Protein AF-A0A2V7MKK6-F1 (afdb_monomer)

Nearest PDB structures (foldseek):
  3s1t-assembly1_B  TM=5.016E-01  e=1.139E-01  Mycobacterium tuberculosis H37Rv
  3ab2-assembly2_G  TM=5.282E-01  e=2.142E-01  Corynebacterium glutamicum
  6u9d-assembly2_W-2  TM=5.245E-01  e=4.027E-01  Saccharomyces cerevisiae
  3aaw-assembly1_A  TM=5.359E-01  e=7.107E-01  Corynebacterium glutamicum
  6u9d-assembly2_S-2  TM=5.474E-01  e=1.038E+00  Saccharomyces cerevisiae

Structure (mmCIF, N/CA/C/O backbone):
data_AF-A0A2V7MKK6-F1
#
_entry.id   AF-A0A2V7MKK6-F1
#
loop_
_atom_site.group_PDB
_atom_site.id
_atom_site.type_symbol
_atom_site.label_atom_id
_atom_site.label_alt_id
_atom_site.label_comp_id
_atom_site.label_asym_id
_atom_site.label_entity_id
_atom_site.label_seq_id
_atom_site.pdbx_PDB_ins_code
_atom_site.Cartn_x
_atom_site.Cartn_y
_atom_site.Cartn_z
_atom_site.occupancy
_atom_site.B_iso_or_equiv
_atom_site.auth_seq_id
_atom_site.auth_comp_id
_atom_site.auth_asym_id
_atom_site.auth_atom_id
_atom_site.pdbx_PDB_model_num
ATOM 1 N N . MET A 1 1 ? 7.429 -1.732 -25.857 1.00 50.38 1 MET A N 1
ATOM 2 C CA . MET A 1 1 ? 7.903 -0.981 -24.676 1.00 50.38 1 MET A CA 1
ATOM 3 C C . MET A 1 1 ? 8.772 -1.949 -23.902 1.00 50.38 1 MET A C 1
ATOM 5 O O . MET A 1 1 ? 8.297 -3.064 -23.723 1.00 50.38 1 MET A O 1
ATOM 9 N N . PRO A 1 2 ? 10.035 -1.635 -23.574 1.00 46.78 2 PRO A N 1
ATOM 10 C CA . PRO A 1 2 ? 10.818 -2.548 -22.750 1.00 46.78 2 PRO A CA 1
ATOM 11 C C . PRO A 1 2 ? 10.066 -2.732 -21.430 1.00 46.78 2 PRO A C 1
ATOM 13 O O . PRO A 1 2 ? 9.584 -1.742 -20.878 1.00 46.78 2 PRO A O 1
ATOM 16 N N . ASP A 1 3 ? 9.903 -3.978 -20.985 1.00 55.31 3 ASP A N 1
ATOM 17 C CA . ASP A 1 3 ? 9.381 -4.297 -19.657 1.00 55.31 3 ASP A CA 1
ATOM 18 C C . ASP A 1 3 ? 10.113 -3.425 -18.638 1.00 55.31 3 ASP A C 1
ATOM 20 O O . ASP A 1 3 ? 11.319 -3.573 -18.428 1.00 55.31 3 ASP A O 1
ATOM 24 N N . ALA A 1 4 ? 9.413 -2.447 -18.063 1.00 63.66 4 ALA A N 1
ATOM 25 C CA . ALA A 1 4 ? 10.000 -1.614 -17.034 1.00 63.66 4 ALA A CA 1
ATOM 26 C C . ALA A 1 4 ? 10.360 -2.541 -15.868 1.00 63.66 4 ALA A C 1
ATOM 28 O O . ALA A 1 4 ? 9.480 -3.200 -15.312 1.00 63.66 4 ALA A O 1
ATOM 29 N N . VAL A 1 5 ? 11.654 -2.638 -15.541 1.00 82.38 5 VAL A N 1
ATOM 30 C CA . VAL A 1 5 ? 12.153 -3.547 -14.501 1.00 82.38 5 VAL A CA 1
ATOM 31 C C . VAL A 1 5 ? 11.409 -3.254 -13.201 1.00 82.38 5 VAL A C 1
ATOM 33 O O . VAL A 1 5 ? 11.551 -2.179 -12.614 1.00 82.38 5 VAL A O 1
ATOM 36 N N . LYS A 1 6 ? 10.588 -4.210 -12.760 1.00 87.38 6 LYS A N 1
ATOM 37 C CA . LYS A 1 6 ? 9.812 -4.073 -11.530 1.00 87.38 6 LYS A CA 1
ATOM 38 C C . LYS A 1 6 ? 10.690 -4.416 -10.339 1.00 87.38 6 LYS A C 1
ATOM 40 O O . LYS A 1 6 ? 11.368 -5.441 -10.321 1.00 87.38 6 LYS A O 1
ATOM 45 N N . SER A 1 7 ? 10.662 -3.554 -9.334 1.00 91.56 7 SER A N 1
ATOM 46 C CA . SER A 1 7 ? 11.331 -3.789 -8.055 1.00 91.56 7 SER A CA 1
ATOM 47 C C . SER A 1 7 ? 10.334 -4.313 -7.031 1.00 91.56 7 SER A C 1
ATOM 49 O O . SER A 1 7 ? 9.142 -4.008 -7.110 1.00 91.56 7 SER A O 1
ATOM 51 N N . ARG A 1 8 ? 10.821 -5.097 -6.065 1.00 92.94 8 ARG A N 1
ATOM 52 C CA . ARG A 1 8 ? 10.021 -5.559 -4.928 1.00 92.94 8 ARG A CA 1
ATOM 53 C C . ARG A 1 8 ? 9.957 -4.479 -3.852 1.00 92.94 8 ARG A C 1
ATOM 55 O O . ARG A 1 8 ? 10.975 -3.877 -3.508 1.00 92.94 8 ARG A O 1
ATOM 62 N N . TYR A 1 9 ? 8.770 -4.290 -3.289 1.00 93.62 9 TYR A N 1
ATOM 63 C CA . TYR A 1 9 ? 8.512 -3.310 -2.243 1.00 93.62 9 TYR A CA 1
ATOM 64 C C . TYR A 1 9 ? 7.686 -3.892 -1.099 1.00 93.62 9 TYR A C 1
ATOM 66 O O . TYR A 1 9 ? 6.809 -4.737 -1.304 1.00 93.62 9 TYR A O 1
ATOM 74 N N . VAL A 1 10 ? 7.929 -3.358 0.097 1.00 94.81 10 VAL A N 1
ATOM 75 C CA . VAL A 1 10 ? 6.935 -3.299 1.169 1.00 94.81 10 VAL A CA 1
ATOM 76 C C . VAL A 1 10 ? 6.171 -1.989 0.999 1.00 94.81 10 VAL A C 1
ATOM 78 O O . VAL A 1 10 ? 6.765 -0.915 0.915 1.00 94.81 10 VAL A O 1
ATOM 81 N N . ILE A 1 11 ? 4.849 -2.075 0.922 1.00 95.75 11 ILE A N 1
ATOM 82 C CA . ILE A 1 11 ? 3.971 -0.938 0.650 1.00 95.75 11 ILE A CA 1
ATOM 83 C C . ILE A 1 11 ? 3.160 -0.679 1.911 1.00 95.75 11 ILE A C 1
ATOM 85 O O . ILE A 1 11 ? 2.370 -1.529 2.321 1.00 95.75 11 ILE A O 1
ATOM 89 N N . GLN A 1 12 ? 3.361 0.479 2.533 1.00 95.88 12 GLN A N 1
ATOM 90 C CA . GLN A 1 12 ? 2.568 0.916 3.676 1.00 95.88 12 GLN A CA 1
ATOM 91 C C . GLN A 1 12 ? 1.304 1.629 3.204 1.00 95.88 12 GLN A C 1
ATOM 93 O O . GLN A 1 12 ? 1.347 2.424 2.265 1.00 95.88 12 GLN A O 1
ATOM 98 N N . LEU A 1 13 ? 0.214 1.385 3.926 1.00 95.69 13 LEU A N 1
ATOM 99 C CA . LEU A 1 13 ? -1.063 2.068 3.804 1.00 95.69 13 LEU A CA 1
ATOM 100 C C . LEU A 1 13 ? -1.438 2.697 5.151 1.00 95.69 13 LEU A C 1
ATOM 102 O O . LEU A 1 13 ? -1.320 2.044 6.189 1.00 95.69 13 LEU A O 1
ATOM 106 N N . GLU A 1 14 ? -1.914 3.941 5.137 1.00 96.12 14 GLU A N 1
ATOM 107 C CA . GLU A 1 14 ? -2.501 4.620 6.301 1.00 96.12 14 GLU A CA 1
ATOM 108 C C . GLU A 1 14 ? -4.004 4.849 6.077 1.00 96.12 14 GLU A C 1
ATOM 110 O O . GLU A 1 14 ? -4.396 5.693 5.274 1.00 96.12 14 GLU A O 1
ATOM 115 N N . ARG A 1 15 ? -4.853 4.080 6.761 1.00 95.38 15 ARG A N 1
ATOM 116 C CA . ARG A 1 15 ? -6.319 4.068 6.632 1.00 95.38 15 ARG A CA 1
ATOM 117 C C . ARG A 1 15 ? -6.991 4.089 8.014 1.00 95.38 15 ARG A C 1
ATOM 119 O O . ARG A 1 15 ? -7.425 3.047 8.512 1.00 95.38 15 ARG A O 1
ATOM 126 N N . PRO A 1 16 ? -7.007 5.247 8.700 1.00 93.50 16 PRO A N 1
ATOM 127 C CA . PRO A 1 16 ? -7.574 5.353 10.041 1.00 93.50 16 PRO A CA 1
ATOM 128 C C . PRO A 1 16 ? -9.068 5.017 10.047 1.00 93.50 16 PRO A C 1
ATOM 130 O O . PRO A 1 16 ? -9.846 5.629 9.324 1.00 93.50 16 PRO A O 1
ATOM 133 N N . GLY A 1 17 ? -9.471 4.056 10.881 1.00 89.69 17 GLY A N 1
ATOM 134 C CA . GLY A 1 17 ? -10.877 3.667 11.042 1.00 89.69 17 GLY A CA 1
ATOM 135 C C . GLY A 1 17 ? -11.459 2.817 9.907 1.00 89.69 17 GLY A C 1
ATOM 136 O O . GLY A 1 17 ? -12.619 2.422 9.997 1.00 89.69 17 GLY A O 1
ATOM 137 N N . GLU A 1 18 ? -10.681 2.496 8.872 1.00 91.62 18 GLU A N 1
ATOM 138 C CA . GLU A 1 18 ? -11.147 1.645 7.778 1.00 91.62 18 GLU A CA 1
ATOM 139 C C . GLU A 1 18 ? -10.804 0.175 8.026 1.00 91.62 18 GLU A C 1
ATOM 141 O O . GLU A 1 18 ? -9.758 -0.177 8.582 1.00 91.62 18 GLU A O 1
ATOM 146 N N . ARG A 1 19 ? -11.687 -0.707 7.556 1.00 91.31 19 ARG A N 1
ATOM 147 C CA . ARG A 1 19 ? -11.395 -2.134 7.460 1.00 91.31 19 ARG A CA 1
ATOM 148 C C . ARG A 1 19 ? -10.519 -2.363 6.233 1.00 91.31 19 ARG A C 1
ATOM 150 O O . ARG A 1 19 ? -10.968 -2.164 5.111 1.00 91.31 19 ARG A O 1
ATOM 157 N N . VAL A 1 20 ? -9.290 -2.811 6.461 1.00 94.12 20 VAL A N 1
ATOM 158 C CA . VAL A 1 20 ? -8.321 -3.081 5.396 1.00 94.12 20 VAL A CA 1
ATOM 159 C C . VAL A 1 20 ? -8.149 -4.589 5.238 1.00 94.12 20 VAL A C 1
ATOM 161 O O . VAL A 1 20 ? -7.572 -5.248 6.100 1.00 94.12 20 VAL A O 1
ATOM 164 N N . ASP A 1 21 ? -8.646 -5.129 4.128 1.00 94.44 21 ASP A N 1
ATOM 165 C CA . ASP A 1 21 ? -8.402 -6.496 3.656 1.00 94.44 21 ASP A CA 1
ATOM 166 C C . ASP A 1 21 ? -7.790 -6.484 2.240 1.00 94.44 21 ASP A C 1
ATOM 168 O O . ASP A 1 21 ? -7.561 -5.425 1.650 1.00 94.44 21 ASP A O 1
ATOM 172 N N . MET A 1 22 ? -7.450 -7.656 1.694 1.00 94.81 22 MET A N 1
ATOM 173 C CA . MET A 1 22 ? -6.806 -7.724 0.375 1.00 94.81 22 MET A CA 1
ATOM 174 C C . MET A 1 22 ? -7.705 -7.248 -0.768 1.00 94.81 22 MET A C 1
ATOM 176 O O . MET A 1 22 ? -7.181 -6.791 -1.783 1.00 94.81 22 MET A O 1
ATOM 180 N N . GLU A 1 23 ? -9.027 -7.344 -0.633 1.00 95.69 23 GLU A N 1
ATOM 181 C CA . GLU A 1 23 ? -9.957 -6.833 -1.642 1.00 95.69 23 GLU A CA 1
ATOM 182 C C . GLU A 1 23 ? -9.906 -5.304 -1.676 1.00 95.69 23 GLU A C 1
ATOM 184 O O . GLU A 1 23 ? -9.691 -4.714 -2.738 1.00 95.69 23 GLU A O 1
ATOM 189 N N . PHE A 1 24 ? -9.965 -4.676 -0.499 1.00 95.94 24 PHE A N 1
ATOM 190 C CA . PHE A 1 24 ? -9.782 -3.239 -0.351 1.00 95.94 24 PHE A CA 1
ATOM 191 C C . PHE A 1 24 ? -8.451 -2.764 -0.951 1.00 95.94 24 PHE A C 1
ATOM 193 O O . PHE A 1 24 ? -8.422 -1.807 -1.725 1.00 95.94 24 PHE A O 1
ATOM 200 N N . VAL A 1 25 ? -7.339 -3.445 -0.647 1.00 96.38 25 VAL A N 1
ATOM 201 C CA . VAL A 1 25 ? -6.013 -3.054 -1.159 1.00 96.38 25 VAL A CA 1
ATOM 202 C C . VAL A 1 25 ? -5.939 -3.172 -2.686 1.00 96.38 25 VAL A C 1
ATOM 204 O O . VAL A 1 25 ? -5.383 -2.287 -3.341 1.00 96.38 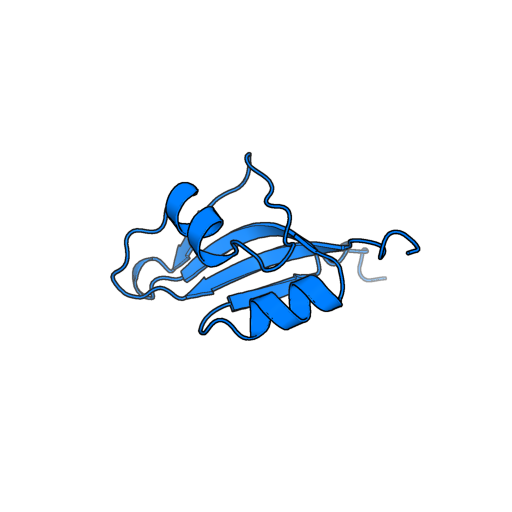25 VAL A O 1
ATOM 207 N N . ARG A 1 26 ? -6.518 -4.230 -3.271 1.00 96.06 26 ARG A N 1
ATOM 208 C CA . ARG A 1 26 ? -6.583 -4.411 -4.732 1.00 96.06 26 ARG A CA 1
ATOM 209 C C . ARG A 1 26 ? -7.393 -3.310 -5.402 1.00 96.06 26 ARG A C 1
ATOM 211 O O . ARG A 1 26 ? -6.966 -2.806 -6.435 1.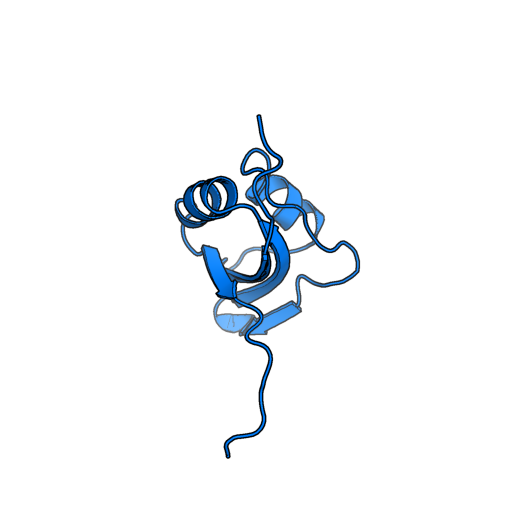00 96.06 26 ARG A O 1
ATOM 218 N N . ALA A 1 27 ? -8.529 -2.932 -4.818 1.00 96.50 27 ALA A N 1
ATOM 219 C CA . ALA A 1 27 ? -9.349 -1.838 -5.326 1.00 96.50 27 ALA A CA 1
ATOM 220 C C . ALA A 1 27 ? -8.599 -0.501 -5.245 1.00 96.50 27 ALA A C 1
ATOM 222 O O . ALA A 1 27 ? -8.568 0.257 -6.210 1.00 96.50 27 ALA A O 1
ATOM 223 N N . LEU A 1 28 ? -7.932 -0.248 -4.118 1.00 96.50 28 LEU A N 1
ATOM 224 C CA . LEU A 1 28 ? -7.208 0.992 -3.863 1.00 96.50 28 LEU A CA 1
ATOM 225 C C . LEU A 1 28 ? -6.018 1.203 -4.806 1.00 96.50 28 LEU A C 1
ATOM 227 O O . LEU A 1 28 ? -5.803 2.311 -5.285 1.00 96.50 28 LEU A O 1
ATOM 231 N N . LEU A 1 29 ? -5.234 0.153 -5.052 1.00 96.62 29 LEU A N 1
ATOM 232 C CA . LEU A 1 29 ? -4.080 0.199 -5.957 1.00 96.62 29 LEU A CA 1
ATOM 233 C C . LEU A 1 29 ? -4.461 -0.155 -7.403 1.00 96.62 29 LEU A C 1
ATOM 235 O O . LEU A 1 29 ? -3.598 -0.189 -8.286 1.00 96.62 29 LEU A O 1
ATOM 239 N N . GLY A 1 30 ? -5.746 -0.394 -7.665 1.00 95.00 30 GLY A N 1
ATOM 240 C CA . GLY A 1 30 ? -6.275 -0.668 -8.991 1.00 95.00 30 GLY A CA 1
ATOM 241 C C . GLY A 1 30 ? -5.920 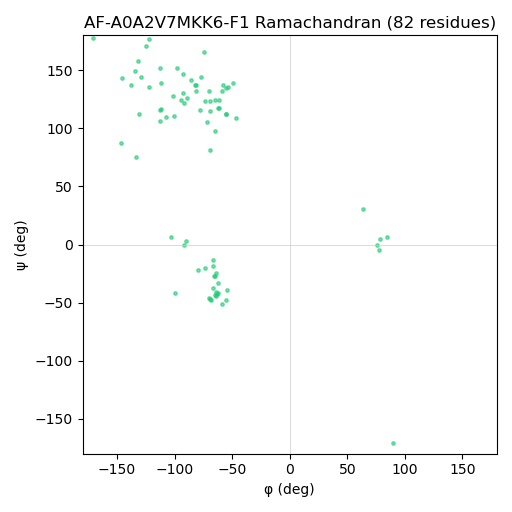0.449 -9.972 1.00 95.00 30 GLY A C 1
ATOM 242 O O . GLY A 1 30 ? -6.008 1.632 -9.659 1.00 95.00 30 GLY A O 1
ATOM 243 N N . GLY A 1 31 ? -5.463 0.075 -11.167 1.00 93.12 31 GLY A N 1
ATOM 244 C CA . GLY A 1 31 ? -5.076 1.034 -12.209 1.00 93.12 31 GLY A CA 1
ATOM 245 C C . GLY A 1 31 ? -3.708 1.701 -12.020 1.00 93.12 31 GLY A C 1
ATOM 246 O O . GLY A 1 31 ? -3.263 2.405 -12.921 1.00 93.12 31 GLY A O 1
ATOM 247 N N . THR A 1 32 ? -3.000 1.455 -10.910 1.00 95.75 32 THR A N 1
ATOM 248 C CA . THR A 1 32 ? -1.629 1.973 -10.715 1.00 95.75 32 THR A CA 1
ATOM 249 C C . THR A 1 32 ? -0.568 1.149 -11.446 1.00 95.75 32 THR A C 1
ATOM 251 O O . THR A 1 32 ? 0.517 1.650 -11.706 1.00 95.75 32 THR A O 1
ATOM 254 N N . GLY A 1 33 ? -0.861 -0.113 -11.778 1.00 95.31 33 GLY A N 1
ATOM 255 C CA . GLY A 1 33 ? 0.115 -1.055 -12.340 1.00 95.31 33 GLY A CA 1
ATOM 256 C C . GLY A 1 33 ? 0.970 -1.782 -11.293 1.00 95.31 33 GLY A C 1
ATOM 257 O O . GLY A 1 33 ? 1.893 -2.506 -11.665 1.00 95.31 33 GLY A O 1
ATOM 258 N N . VAL A 1 34 ? 0.675 -1.606 -10.000 1.00 96.25 34 VAL A N 1
ATOM 259 C CA . VAL A 1 34 ? 1.281 -2.382 -8.907 1.00 96.25 34 VAL A CA 1
ATOM 260 C C . VAL A 1 34 ? 0.773 -3.824 -8.944 1.00 96.25 34 VAL A C 1
ATOM 262 O O . VAL A 1 34 ? -0.430 -4.074 -8.994 1.00 96.25 34 VAL A O 1
ATOM 265 N N . GLU A 1 35 ? 1.695 -4.778 -8.856 1.00 95.81 35 GLU A N 1
ATOM 266 C CA . GLU A 1 35 ? 1.397 -6.206 -8.753 1.00 95.81 35 GLU A CA 1
ATOM 267 C C . GLU A 1 35 ? 1.521 -6.649 -7.299 1.00 95.81 35 GLU A C 1
ATOM 269 O O . GLU A 1 35 ? 2.615 -6.670 -6.738 1.00 95.81 35 GLU A O 1
ATOM 274 N N . LEU A 1 36 ? 0.399 -6.983 -6.668 1.00 95.44 36 LEU A N 1
ATOM 275 C CA . LEU A 1 36 ? 0.371 -7.377 -5.261 1.00 95.44 36 LEU A CA 1
ATOM 276 C C . LEU A 1 36 ? 0.768 -8.843 -5.074 1.00 95.44 36 LEU A C 1
ATOM 278 O O . LEU A 1 36 ? 0.293 -9.725 -5.787 1.00 95.44 36 LEU A O 1
ATOM 282 N N . ASP A 1 37 ? 1.585 -9.094 -4.054 1.00 93.94 37 ASP A N 1
ATOM 283 C CA . ASP A 1 37 ? 1.844 -10.430 -3.525 1.00 93.94 37 ASP A CA 1
ATOM 284 C C . ASP A 1 37 ? 0.589 -10.906 -2.778 1.00 93.94 37 ASP A C 1
ATOM 286 O O . ASP A 1 37 ? 0.273 -10.423 -1.690 1.00 93.94 37 ASP A O 1
ATOM 290 N N . ALA A 1 38 ? -0.163 -11.825 -3.389 1.00 88.94 38 ALA A N 1
ATOM 291 C CA . ALA A 1 38 ? -1.432 -12.307 -2.845 1.00 88.94 38 ALA A CA 1
ATOM 292 C C . ALA A 1 38 ? -1.271 -13.105 -1.542 1.00 88.94 38 ALA A C 1
ATOM 294 O O . ALA A 1 38 ? -2.245 -13.254 -0.807 1.00 88.94 38 ALA A O 1
ATOM 295 N N . GLU A 1 39 ? -0.066 -13.598 -1.259 1.00 90.12 39 GLU A N 1
ATOM 296 C CA . GLU A 1 39 ? 0.237 -14.391 -0.070 1.00 90.12 39 GLU A CA 1
ATOM 297 C C . GLU A 1 39 ? 0.728 -13.523 1.097 1.00 90.12 39 GLU A C 1
ATOM 299 O O . GLU A 1 39 ? 1.014 -14.042 2.178 1.00 90.12 39 GLU A O 1
ATOM 304 N N . TYR A 1 40 ? 0.823 -12.198 0.912 1.00 88.06 40 TYR A N 1
ATOM 305 C CA . TYR A 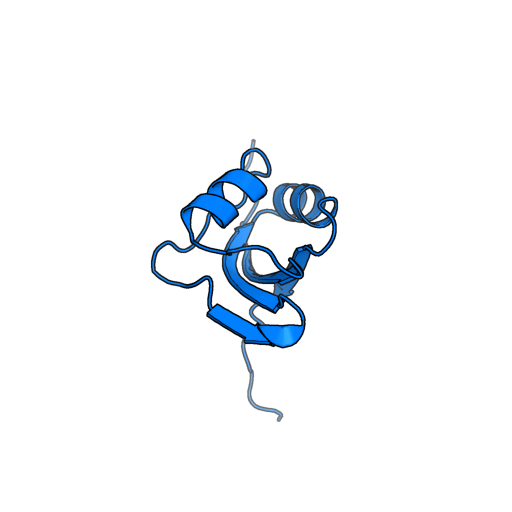1 40 ? 1.304 -11.295 1.949 1.00 88.06 40 TYR A CA 1
ATOM 306 C C . TYR A 1 40 ? 0.415 -10.073 2.181 1.00 88.06 40 TYR A C 1
ATOM 308 O O . TYR A 1 40 ? 0.411 -9.098 1.426 1.00 88.06 40 TYR A O 1
ATOM 316 N N . GLY A 1 41 ? -0.197 -10.077 3.363 1.00 87.50 41 GLY A N 1
ATOM 317 C CA . GLY A 1 41 ? -0.912 -8.947 3.933 1.00 87.50 41 GLY A CA 1
ATOM 318 C C . GLY A 1 41 ? -2.395 -8.884 3.557 1.00 87.50 41 GLY A C 1
ATOM 319 O O . GLY A 1 41 ? -2.930 -9.854 3.025 1.00 87.50 41 GLY A O 1
ATOM 320 N N . PRO A 1 42 ? -3.072 -7.768 3.895 1.00 93.94 42 PRO A N 1
ATOM 321 C CA . PRO A 1 42 ? -2.539 -6.636 4.654 1.00 93.94 42 PRO A CA 1
ATOM 322 C C . PRO A 1 42 ? -2.182 -7.030 6.091 1.00 93.94 42 PRO A C 1
ATOM 324 O O . PRO A 1 42 ? -3.003 -7.548 6.841 1.00 93.94 42 PRO A O 1
ATOM 327 N N . VAL A 1 43 ? -0.931 -6.783 6.477 1.00 94.69 43 VAL A N 1
ATOM 328 C CA . VAL A 1 43 ? -0.437 -7.026 7.835 1.00 94.69 43 VAL A CA 1
ATOM 329 C C . VAL A 1 43 ? -0.619 -5.742 8.645 1.00 94.69 43 VAL A C 1
ATOM 331 O O . VAL A 1 43 ? -0.081 -4.705 8.245 1.00 94.69 43 VAL A O 1
ATOM 334 N N . PRO A 1 44 ? -1.355 -5.761 9.769 1.00 92.88 44 PRO A N 1
ATOM 335 C CA . PRO A 1 44 ? -1.469 -4.595 10.634 1.00 92.88 44 PRO A CA 1
ATOM 336 C C . PRO A 1 44 ? -0.129 -4.330 11.332 1.00 92.88 44 PRO A C 1
ATOM 338 O O . PRO A 1 44 ? 0.394 -5.191 12.032 1.00 92.88 44 PRO A O 1
ATOM 341 N N . VAL A 1 45 ? 0.416 -3.125 11.159 1.00 90.56 45 VAL A N 1
ATOM 342 C CA . VAL A 1 45 ? 1.651 -2.680 11.836 1.00 90.56 45 VAL A CA 1
ATOM 343 C C . VAL A 1 45 ? 1.316 -1.812 13.042 1.00 90.56 45 VAL A C 1
ATOM 345 O O . VAL A 1 45 ? 1.910 -1.951 14.106 1.00 90.56 45 VAL A O 1
ATOM 348 N N . ASN A 1 46 ? 0.339 -0.918 12.888 1.00 88.38 46 ASN A N 1
ATOM 349 C CA . ASN A 1 46 ? -0.244 -0.173 13.996 1.00 88.38 46 ASN A CA 1
ATOM 350 C C . ASN A 1 46 ? -1.732 0.068 13.699 1.00 88.38 46 ASN A C 1
ATOM 352 O O . ASN A 1 46 ? -2.082 1.099 13.114 1.00 88.38 46 ASN A O 1
ATOM 356 N N . PRO A 1 47 ? -2.613 -0.879 14.061 1.00 78.19 47 PRO A N 1
ATOM 357 C CA . PRO A 1 47 ?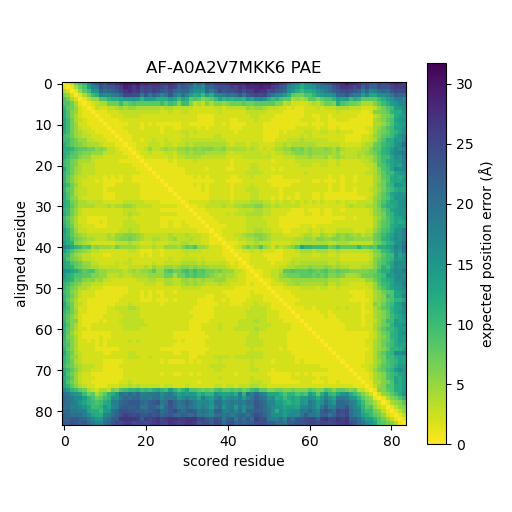 -4.031 -0.801 13.721 1.00 78.19 47 PRO A CA 1
ATOM 358 C C . PRO A 1 47 ? -4.740 0.377 14.402 1.00 78.19 47 PRO A C 1
ATOM 360 O O . PRO A 1 47 ? -5.666 0.931 13.820 1.00 78.19 47 PRO A O 1
ATOM 363 N N . GLY A 1 48 ? -4.267 0.839 15.569 1.00 87.00 48 GLY A N 1
ATOM 364 C CA . GLY A 1 48 ? -4.806 2.033 16.236 1.00 87.00 48 GLY A CA 1
ATOM 365 C C . GLY A 1 48 ? -4.602 3.330 15.442 1.00 87.00 48 GLY A C 1
ATOM 366 O O . GLY A 1 48 ? -5.374 4.270 15.590 1.00 87.00 48 GLY A O 1
ATOM 367 N N . LEU A 1 49 ? -3.597 3.364 14.559 1.00 89.25 49 LEU A N 1
ATOM 368 C CA . LEU A 1 49 ? -3.356 4.457 13.610 1.00 89.25 49 LEU A CA 1
ATOM 369 C C . LEU A 1 49 ? -3.798 4.108 12.178 1.00 89.25 49 LEU A C 1
ATOM 371 O O . LEU A 1 49 ? -3.507 4.855 11.247 1.00 89.25 49 LEU A O 1
ATOM 375 N N . GLY A 1 50 ? -4.448 2.957 11.980 1.00 93.25 50 GLY A N 1
ATOM 376 C CA . GLY A 1 50 ? -4.819 2.458 10.658 1.00 93.25 50 GLY A CA 1
ATOM 377 C C . GLY A 1 50 ? -3.622 2.146 9.756 1.00 93.25 50 GLY A C 1
ATOM 378 O O . GLY A 1 50 ? -3.717 2.326 8.548 1.00 93.25 50 GLY A O 1
ATOM 379 N N . ARG A 1 51 ? -2.472 1.734 10.306 1.00 95.44 51 ARG A N 1
ATOM 380 C CA . ARG A 1 51 ? -1.273 1.423 9.512 1.00 95.44 51 ARG A CA 1
ATOM 381 C C . ARG A 1 51 ? -1.176 -0.055 9.174 1.00 95.44 51 ARG A C 1
ATOM 383 O O . ARG A 1 51 ? -1.094 -0.895 10.076 1.00 95.44 51 ARG A O 1
ATOM 390 N N . PHE A 1 52 ? -1.070 -0.340 7.883 1.00 95.81 52 PHE A N 1
ATOM 391 C CA . PHE A 1 52 ? -0.964 -1.685 7.326 1.00 95.81 52 PHE A CA 1
ATOM 392 C C . PHE A 1 52 ? 0.180 -1.763 6.323 1.00 95.81 52 PHE A C 1
ATOM 394 O O . PHE A 1 52 ? 0.579 -0.746 5.757 1.00 95.81 52 PHE A O 1
ATOM 401 N N . VAL A 1 53 ? 0.685 -2.970 6.079 1.00 95.56 53 VAL A N 1
ATOM 402 C CA . VAL A 1 53 ? 1.648 -3.230 5.007 1.00 95.56 53 VAL A CA 1
ATOM 403 C C . VAL A 1 53 ? 1.224 -4.400 4.132 1.00 95.56 53 VAL A C 1
ATOM 405 O O . VAL A 1 53 ? 0.697 -5.401 4.615 1.00 95.56 53 VAL A O 1
ATOM 408 N N . VAL A 1 54 ? 1.511 -4.287 2.842 1.00 95.94 54 VAL A N 1
ATOM 409 C CA . VAL A 1 54 ? 1.465 -5.382 1.863 1.00 95.94 54 VAL A CA 1
ATOM 410 C C . VAL A 1 54 ? 2.812 -5.490 1.158 1.00 95.94 54 VAL A C 1
ATOM 412 O O . VAL A 1 54 ? 3.679 -4.626 1.317 1.00 95.94 54 VAL A O 1
ATOM 415 N N . ARG A 1 55 ? 3.003 -6.547 0.370 1.00 95.44 55 ARG A N 1
ATOM 416 C CA . ARG A 1 55 ? 4.142 -6.664 -0.545 1.00 95.44 55 ARG A CA 1
ATOM 417 C C . ARG A 1 55 ? 3.656 -6.617 -1.981 1.00 95.44 55 ARG A C 1
ATOM 419 O O . ARG A 1 55 ? 2.534 -7.013 -2.286 1.00 95.44 55 ARG A O 1
ATOM 426 N N . GLY A 1 56 ? 4.521 -6.147 -2.864 1.00 94.50 56 GLY A N 1
ATOM 427 C CA . GLY A 1 56 ? 4.243 -6.163 -4.288 1.00 94.50 56 GLY A CA 1
ATOM 428 C C . GLY A 1 56 ? 5.446 -5.782 -5.131 1.00 94.50 56 GLY A C 1
ATOM 429 O O . GLY A 1 56 ? 6.514 -5.444 -4.614 1.00 94.50 56 GLY A O 1
ATOM 430 N N . PHE A 1 57 ? 5.245 -5.837 -6.438 1.00 95.06 57 PHE A N 1
ATOM 431 C CA . PHE A 1 57 ? 6.187 -5.411 -7.454 1.00 95.06 57 PHE A CA 1
ATOM 432 C C . PHE A 1 57 ? 5.646 -4.170 -8.159 1.00 95.06 57 PHE A C 1
ATOM 434 O O . PHE A 1 57 ? 4.454 -4.070 -8.450 1.00 95.06 57 PHE A O 1
ATOM 441 N N . ALA A 1 58 ? 6.521 -3.209 -8.435 1.00 94.69 58 ALA A N 1
ATOM 442 C CA . ALA A 1 58 ? 6.150 -1.997 -9.154 1.00 94.69 58 ALA A CA 1
ATOM 443 C C . ALA A 1 58 ? 7.299 -1.516 -10.041 1.00 94.69 58 ALA A C 1
ATOM 445 O O . ALA A 1 58 ? 8.470 -1.601 -9.659 1.00 94.69 58 ALA A O 1
ATOM 446 N N . SER A 1 59 ? 6.953 -0.989 -11.216 1.00 94.75 59 SER A N 1
ATOM 447 C CA . SER A 1 59 ? 7.866 -0.151 -11.992 1.00 94.75 59 SER A CA 1
ATOM 448 C C . SER A 1 59 ? 7.984 1.240 -11.346 1.00 94.75 59 SER A C 1
ATOM 450 O O . SER A 1 59 ? 7.144 1.595 -10.507 1.00 94.75 59 SER A O 1
ATOM 452 N N . PRO A 1 60 ? 8.981 2.060 -11.725 1.00 93.69 60 PRO A N 1
ATOM 453 C CA . PRO A 1 60 ? 9.076 3.443 -11.256 1.00 93.69 60 PRO A CA 1
ATOM 454 C C . PRO A 1 60 ? 7.801 4.259 -11.515 1.00 93.69 60 PRO A C 1
ATOM 456 O O . PRO A 1 60 ? 7.369 5.022 -10.653 1.00 93.69 60 PRO A O 1
ATOM 459 N N . GLU A 1 61 ? 7.159 4.061 -12.667 1.00 95.06 61 GLU A N 1
ATOM 460 C CA . GLU A 1 61 ? 5.919 4.742 -13.051 1.00 95.06 61 GLU A CA 1
ATOM 461 C C . GLU A 1 61 ? 4.743 4.276 -12.189 1.00 95.06 61 GLU A C 1
ATOM 463 O O . GLU A 1 61 ? 4.004 5.105 -11.659 1.00 95.06 61 GLU A O 1
ATOM 468 N N . ALA A 1 62 ? 4.595 2.960 -12.001 1.00 96.06 62 ALA A N 1
ATOM 469 C CA . ALA A 1 62 ? 3.530 2.396 -11.175 1.00 96.06 62 ALA A CA 1
ATOM 470 C C . ALA A 1 62 ? 3.645 2.846 -9.714 1.00 96.06 62 ALA A C 1
ATOM 472 O O . ALA A 1 62 ? 2.656 3.235 -9.091 1.00 96.06 62 ALA A O 1
ATOM 473 N N . ARG A 1 63 ? 4.877 2.873 -9.189 1.00 95.69 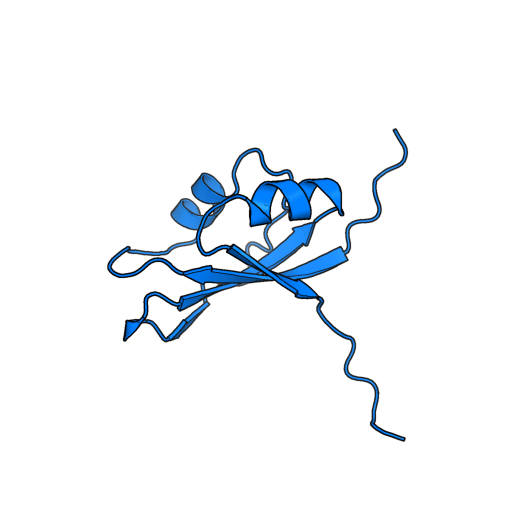63 ARG A N 1
ATOM 474 C CA . ARG A 1 63 ? 5.181 3.436 -7.873 1.00 95.69 63 ARG A CA 1
ATOM 475 C C . ARG A 1 63 ? 4.784 4.910 -7.805 1.00 95.69 63 ARG A C 1
ATOM 477 O O . ARG A 1 63 ? 4.068 5.293 -6.886 1.00 95.69 63 ARG A O 1
ATOM 484 N N . ALA A 1 64 ? 5.217 5.724 -8.768 1.00 95.56 64 ALA A N 1
ATOM 485 C CA . ALA A 1 64 ? 4.92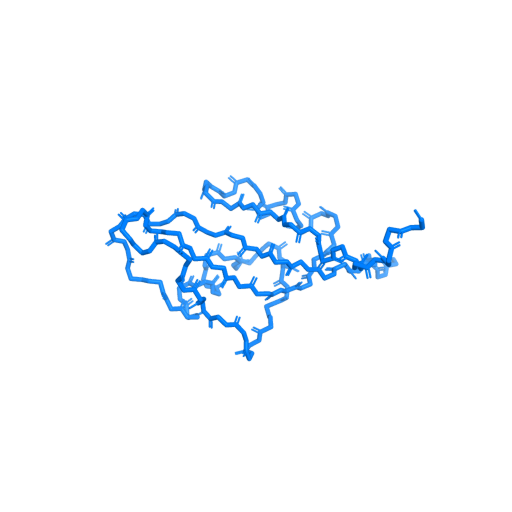8 7.156 -8.777 1.00 95.56 64 ALA A CA 1
ATOM 486 C C . ALA A 1 64 ? 3.421 7.452 -8.863 1.00 95.56 64 ALA A C 1
ATOM 488 O O . ALA A 1 64 ? 2.956 8.434 -8.288 1.00 95.56 64 ALA A O 1
ATOM 489 N N . LEU A 1 65 ? 2.649 6.614 -9.560 1.00 97.06 65 LEU A N 1
ATOM 490 C CA . LEU A 1 65 ? 1.188 6.700 -9.586 1.00 97.06 65 LEU A CA 1
ATOM 491 C C . LEU A 1 65 ? 0.574 6.307 -8.240 1.00 97.06 65 LEU A C 1
ATOM 493 O O . LEU A 1 65 ? -0.279 7.030 -7.730 1.00 97.06 65 LEU A O 1
ATOM 497 N N . ALA A 1 66 ? 1.023 5.201 -7.647 1.00 97.19 66 ALA A N 1
ATOM 498 C CA . ALA A 1 66 ? 0.512 4.721 -6.369 1.00 97.19 66 ALA A CA 1
ATOM 499 C C . ALA A 1 66 ? 0.846 5.664 -5.197 1.00 97.19 66 ALA A C 1
ATOM 501 O O . ALA A 1 66 ? -0.007 5.888 -4.345 1.00 97.19 66 ALA A O 1
ATOM 502 N N . GLU A 1 67 ? 2.032 6.283 -5.165 1.00 96.50 67 GLU A N 1
ATOM 503 C CA . GLU A 1 67 ? 2.429 7.257 -4.128 1.00 96.50 67 GLU A CA 1
ATOM 504 C C . GLU A 1 67 ? 1.614 8.566 -4.173 1.00 96.50 67 GLU A C 1
ATOM 506 O O . GLU A 1 67 ? 1.627 9.327 -3.207 1.00 96.50 67 GLU A O 1
ATOM 511 N N . ARG A 1 68 ? 0.858 8.833 -5.252 1.00 97.31 68 ARG A N 1
ATOM 512 C CA . ARG A 1 68 ? -0.107 9.951 -5.291 1.00 97.31 68 ARG A CA 1
ATOM 513 C C . ARG A 1 68 ? -1.354 9.680 -4.457 1.00 97.31 68 ARG A C 1
ATOM 515 O O . ARG A 1 68 ? -2.068 10.621 -4.115 1.00 97.31 68 ARG A O 1
ATOM 522 N N . ILE A 1 69 ? -1.640 8.417 -4.151 1.00 97.25 69 ILE A N 1
ATOM 523 C CA . ILE A 1 69 ? -2.756 8.043 -3.290 1.00 97.25 69 ILE A CA 1
ATOM 524 C C . ILE A 1 69 ? -2.374 8.414 -1.848 1.00 97.25 69 ILE A C 1
ATOM 526 O O . ILE A 1 69 ? -1.359 7.927 -1.341 1.00 97.25 69 ILE A O 1
ATOM 530 N N . PRO A 1 70 ? -3.180 9.230 -1.144 1.00 96.19 70 PRO A N 1
ATOM 531 C CA . PRO A 1 70 ? -2.883 9.611 0.230 1.00 96.19 70 PRO A CA 1
ATOM 532 C C . PRO A 1 70 ? -2.650 8.395 1.131 1.00 96.19 70 PRO A C 1
ATOM 534 O O . PRO A 1 70 ? -3.393 7.410 1.077 1.00 96.19 70 PRO A O 1
ATOM 537 N N . GLY A 1 71 ? -1.611 8.462 1.964 1.00 95.25 71 GLY A N 1
ATOM 538 C CA . GLY A 1 71 ? -1.262 7.406 2.916 1.00 95.25 71 GLY A CA 1
ATOM 539 C C . GLY A 1 71 ? -0.537 6.195 2.320 1.00 95.25 71 GLY A C 1
ATOM 540 O O . GLY A 1 71 ? -0.300 5.245 3.060 1.00 95.25 71 GLY A O 1
ATOM 541 N N . ILE A 1 72 ? -0.176 6.206 1.030 1.00 97.38 72 ILE A N 1
ATOM 542 C CA . ILE A 1 72 ? 0.649 5.159 0.413 1.00 97.38 72 ILE A CA 1
ATOM 543 C C . ILE A 1 72 ? 2.128 5.545 0.459 1.00 97.38 72 ILE A C 1
ATOM 545 O O . ILE A 1 72 ? 2.507 6.648 0.066 1.00 97.38 72 ILE A O 1
ATOM 549 N N . LYS A 1 73 ? 2.979 4.624 0.923 1.00 95.81 73 LYS A N 1
ATOM 550 C CA . LYS A 1 73 ? 4.444 4.772 0.893 1.00 95.81 73 LYS A CA 1
ATOM 551 C C . LYS A 1 73 ? 5.109 3.469 0.477 1.00 95.81 73 LYS A C 1
ATOM 553 O O . LYS A 1 73 ? 4.738 2.406 0.969 1.00 95.81 73 LYS A O 1
ATOM 558 N N . PHE A 1 74 ? 6.117 3.563 -0.384 1.00 95.00 74 PHE A N 1
ATOM 559 C CA . PHE A 1 74 ? 6.907 2.418 -0.824 1.00 95.00 74 PHE A CA 1
ATOM 560 C C . PHE A 1 74 ? 8.241 2.387 -0.088 1.00 95.00 74 PHE A C 1
ATOM 562 O O . PHE A 1 74 ? 9.005 3.352 -0.103 1.00 95.00 74 PHE A O 1
ATOM 569 N N . PHE A 1 75 ? 8.545 1.241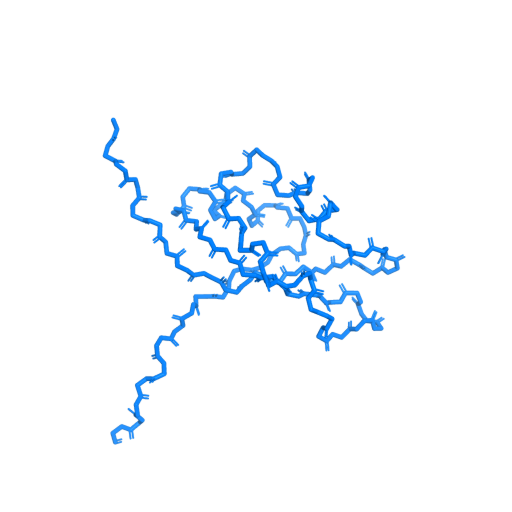 0.503 1.00 91.44 75 PHE A N 1
ATOM 570 C CA . PHE A 1 75 ? 9.839 0.933 1.085 1.00 91.44 75 PHE A CA 1
ATOM 571 C C . PHE A 1 75 ? 10.466 -0.152 0.223 1.00 91.44 75 PHE A C 1
ATOM 573 O O . PHE A 1 75 ? 9.901 -1.238 0.072 1.00 91.44 75 PHE A O 1
ATOM 580 N N . ALA A 1 76 ? 11.593 0.165 -0.416 1.00 83.62 76 ALA A N 1
ATOM 581 C CA . ALA A 1 76 ? 12.334 -0.838 -1.169 1.00 83.62 76 ALA A CA 1
ATOM 582 C C . ALA A 1 76 ? 12.713 -1.973 -0.217 1.00 83.62 76 ALA A C 1
ATOM 584 O O . ALA A 1 76 ? 13.128 -1.710 0.915 1.00 83.62 76 ALA A O 1
ATOM 585 N N . ASP A 1 77 ? 12.566 -3.215 -0.678 1.00 67.06 77 ASP A N 1
ATOM 586 C CA . ASP A 1 77 ? 13.105 -4.372 0.030 1.00 67.06 77 ASP A CA 1
ATOM 587 C C . ASP A 1 77 ? 14.636 -4.288 -0.078 1.00 67.06 77 ASP A C 1
ATOM 589 O O . ASP A 1 77 ? 15.256 -4.800 -1.013 1.00 67.06 77 ASP A O 1
ATOM 593 N N . ALA A 1 78 ? 15.248 -3.477 0.789 1.00 57.97 78 ALA A N 1
ATOM 594 C CA . ALA A 1 78 ? 16.689 -3.350 0.849 1.00 57.97 78 ALA A CA 1
ATOM 595 C C . ALA A 1 78 ? 17.223 -4.725 1.237 1.00 57.97 78 ALA A C 1
ATOM 597 O O . ALA A 1 78 ? 16.924 -5.223 2.323 1.00 57.97 78 ALA A O 1
ATOM 598 N N . ARG A 1 79 ? 18.015 -5.348 0.355 1.00 53.38 79 ARG A N 1
ATOM 599 C CA . ARG A 1 79 ? 18.787 -6.529 0.747 1.00 53.38 79 ARG A CA 1
ATOM 600 C C . ARG A 1 79 ? 19.612 -6.113 1.960 1.00 53.38 79 ARG A C 1
ATOM 602 O O . ARG A 1 79 ? 20.490 -5.265 1.820 1.00 53.38 79 ARG A O 1
ATOM 609 N N . GLN A 1 80 ? 19.309 -6.667 3.131 1.00 48.84 80 GLN A N 1
ATOM 610 C CA . GLN A 1 80 ? 20.154 -6.489 4.302 1.00 48.84 80 GLN A CA 1
ATOM 611 C C . GLN A 1 80 ? 21.484 -7.174 3.988 1.00 48.84 80 GLN A C 1
ATOM 613 O O . GLN A 1 80 ? 21.592 -8.397 4.039 1.00 48.84 80 GLN A O 1
ATOM 618 N N . GLN A 1 81 ? 22.467 -6.393 3.550 1.00 44.25 81 GLN A N 1
ATOM 619 C CA . GLN A 1 81 ? 23.852 -6.836 3.542 1.00 44.25 81 GLN A CA 1
ATOM 620 C C . GLN A 1 81 ? 24.364 -6.744 4.985 1.00 44.25 81 GLN A C 1
ATOM 622 O O . GLN A 1 81 ? 23.933 -5.843 5.714 1.00 44.25 81 GLN A O 1
ATOM 627 N N . PRO A 1 82 ? 25.226 -7.674 5.429 1.00 43.25 82 PRO A N 1
ATOM 628 C CA . PRO A 1 82 ? 25.953 -7.497 6.677 1.00 43.25 82 PRO A CA 1
ATOM 629 C C . PRO A 1 82 ? 26.603 -6.112 6.686 1.00 43.25 82 PRO A C 1
ATOM 631 O O . PRO A 1 82 ? 27.093 -5.654 5.655 1.00 43.25 82 PRO A O 1
ATOM 634 N N . VAL A 1 83 ? 26.562 -5.435 7.831 1.00 55.84 83 VAL A N 1
ATOM 635 C CA . VAL A 1 83 ? 27.416 -4.264 8.036 1.00 55.84 83 VAL A CA 1
ATOM 636 C C . VAL A 1 83 ? 28.838 -4.814 8.123 1.00 55.84 83 VAL A C 1
ATOM 638 O O . VAL A 1 83 ? 29.096 -5.620 9.019 1.00 55.84 83 VAL A O 1
ATOM 641 N N . ASP A 1 84 ? 29.686 -4.464 7.153 1.00 58.81 84 ASP A N 1
ATOM 642 C CA . ASP A 1 84 ? 31.128 -4.757 7.181 1.00 58.81 84 ASP A CA 1
ATOM 643 C C . ASP A 1 84 ? 31.798 -4.172 8.438 1.00 58.81 84 ASP A C 1
ATOM 645 O O . ASP A 1 84 ? 31.417 -3.048 8.854 1.00 58.81 84 ASP A O 1
#

Radius of gyration: 13.33 Å; Cα contacts (8 Å, |Δi|>4): 142; chains: 1; bounding box: 42×24×41 Å

Mean predicted aligned error: 5.67 Å

Secondary structure (DSSP, 8-state):
-----PEEEEEEEE-TT----HHHHHHHTTTTT-EE-TTS-PEEEEGGGTEEEEEEEE-HHHHHHHTTSTTEEEEE--------

Sequence (84 aa):
MPDAVKSRYVIQLERPGERVDMEFVRALLGGTGVELDAEYGPVPVNPGLGRFVVRGFASPEARALAERIPGIKFFADARQQPVD

Solvent-accessible surface area (backbone atoms only — not comparable to full-atom values): 4866 Å² total; per-residue (Å²): 128,81,81,65,76,59,46,57,30,42,36,37,40,50,40,68,93,57,87,76,45,58,68,54,52,51,60,70,46,52,92,29,67,55,44,70,41,85,91,38,55,58,40,73,78,40,64,96,63,16,27,30,33,33,36,31,35,27,26,74,65,19,42,60,52,42,52,68,42,85,51,38,46,81,41,70,67,68,80,85,66,80,86,129

pLDDT: mean 87.94, std 14.6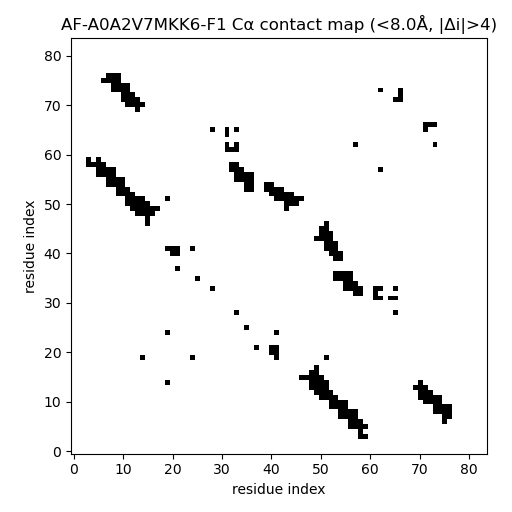, range [43.25, 97.38]

Foldseek 3Di:
DPPQDWAKWKKKAFDAPDDDDPVNVCVLLPPLQKAWDPVFDQDDPDVNRRIGITMTIDGPSSQVSSVVRPRIDIDGPPPPDPDD